Protein AF-A0A970L1M3-F1 (afdb_monomer_lite)

Sequence (147 aa):
MIERALDNLIWELEWEKQNLHMLKASEQIIKTIISDGNYLVYHDTLMFNYICQAKCLTRENRFDEAIEALKKSYAHAVAWEEVRARAREKNEPLYYTSPILQGHPFYINALHVTGTSTATEDFQEYLTQPEFDPLREREDFIELTKL

Structure (mmCIF, N/CA/C/O backbone):
data_AF-A0A970L1M3-F1
#
_entry.id   AF-A0A970L1M3-F1
#
loop_
_atom_site.group_PDB
_atom_site.id
_atom_site.type_symbol
_atom_site.label_atom_id
_atom_site.label_alt_id
_atom_site.label_comp_id
_atom_site.label_asym_id
_atom_site.label_entity_id
_atom_site.label_seq_id
_atom_site.pdbx_PDB_ins_code
_atom_site.Cartn_x
_atom_site.Cartn_y
_atom_site.Cartn_z
_atom_site.occupancy
_atom_site.B_iso_or_equiv
_atom_site.auth_seq_id
_atom_site.auth_comp_id
_atom_site.auth_asym_id
_atom_site.auth_atom_id
_atom_site.pdbx_PDB_model_num
ATOM 1 N N . MET A 1 1 ? 3.530 7.184 -22.914 1.00 65.25 1 MET A N 1
ATOM 2 C CA . MET A 1 1 ? 2.177 7.624 -23.332 1.00 65.25 1 MET A CA 1
ATOM 3 C C . MET A 1 1 ? 1.106 6.906 -22.522 1.00 65.25 1 MET A C 1
ATOM 5 O O . MET A 1 1 ? 0.273 7.600 -21.970 1.00 65.25 1 MET A O 1
ATOM 9 N N . ILE A 1 2 ? 1.166 5.571 -22.393 1.00 78.19 2 ILE A N 1
ATOM 10 C CA . ILE A 1 2 ? 0.234 4.791 -21.554 1.00 78.19 2 ILE A CA 1
ATOM 11 C C . ILE A 1 2 ? 0.461 5.035 -20.053 1.00 78.19 2 ILE A C 1
ATOM 13 O O . ILE A 1 2 ? -0.500 5.369 -19.378 1.00 78.19 2 ILE A O 1
ATOM 17 N N . GLU A 1 3 ? 1.703 4.973 -19.553 1.00 80.81 3 GLU A N 1
ATOM 18 C CA . GLU A 1 3 ? 2.003 5.246 -18.127 1.00 80.81 3 GLU A CA 1
ATOM 19 C C . GLU A 1 3 ? 1.507 6.638 -17.696 1.00 80.81 3 GLU A C 1
ATOM 21 O O . GLU A 1 3 ? 0.666 6.746 -16.822 1.00 80.81 3 GLU A O 1
ATOM 26 N N . ARG A 1 4 ? 1.875 7.701 -18.424 1.00 84.69 4 ARG A N 1
ATOM 27 C CA . ARG A 1 4 ? 1.363 9.060 -18.153 1.00 84.69 4 ARG A CA 1
ATOM 28 C C . ARG A 1 4 ? -0.172 9.169 -18.170 1.00 84.69 4 ARG A C 1
ATOM 30 O O . ARG A 1 4 ? -0.737 9.978 -17.445 1.00 84.69 4 ARG A O 1
ATOM 37 N N . ALA A 1 5 ? -0.851 8.417 -19.038 1.00 84.06 5 ALA A N 1
ATOM 38 C CA . ALA A 1 5 ? -2.313 8.410 -19.068 1.00 84.06 5 ALA A CA 1
ATOM 39 C C . ALA A 1 5 ? -2.896 7.688 -17.844 1.00 84.06 5 ALA A C 1
ATOM 41 O O . ALA A 1 5 ? -3.906 8.139 -17.309 1.00 84.06 5 ALA A O 1
ATOM 42 N N . LEU A 1 6 ? -2.240 6.612 -17.393 1.00 86.56 6 LEU A N 1
ATOM 43 C CA . LEU A 1 6 ? -2.551 5.950 -16.132 1.00 86.56 6 LEU A CA 1
ATOM 44 C C . LEU A 1 6 ? -2.341 6.920 -14.965 1.00 86.56 6 LEU A C 1
ATOM 46 O O . LEU A 1 6 ? -3.284 7.138 -14.219 1.00 86.56 6 LEU A O 1
ATOM 50 N N . ASP A 1 7 ? -1.188 7.582 -14.869 1.00 86.38 7 ASP A N 1
ATOM 51 C CA . ASP A 1 7 ? -0.894 8.546 -13.797 1.00 86.38 7 ASP A CA 1
ATOM 52 C C . ASP A 1 7 ? -1.957 9.641 -13.699 1.00 86.38 7 ASP A C 1
ATOM 54 O O . ASP A 1 7 ? -2.478 9.905 -12.618 1.00 86.38 7 ASP A O 1
ATOM 58 N N . ASN A 1 8 ? -2.332 10.238 -14.834 1.00 87.00 8 ASN A N 1
ATOM 59 C CA . ASN A 1 8 ? -3.374 11.260 -14.872 1.00 87.00 8 ASN A CA 1
ATOM 60 C C . ASN A 1 8 ? -4.727 10.711 -14.405 1.00 87.00 8 ASN A C 1
ATOM 62 O O . ASN A 1 8 ? -5.414 11.362 -13.628 1.00 87.00 8 ASN A O 1
ATOM 66 N N . LEU A 1 9 ? -5.119 9.517 -14.859 1.00 84.31 9 LEU A N 1
ATOM 67 C CA . LEU A 1 9 ? -6.383 8.904 -14.452 1.00 84.31 9 LEU A CA 1
ATOM 68 C C . LEU A 1 9 ? -6.406 8.607 -12.950 1.00 84.31 9 LEU A C 1
ATOM 70 O O . LEU A 1 9 ? -7.404 8.885 -12.290 1.00 84.31 9 LEU A O 1
ATOM 74 N N . ILE A 1 10 ? -5.320 8.050 -12.414 1.00 86.56 10 ILE A N 1
ATOM 75 C CA . ILE A 1 10 ? -5.205 7.775 -10.982 1.00 86.56 10 ILE A CA 1
ATOM 76 C C . ILE A 1 10 ? -5.266 9.078 -10.190 1.00 86.56 10 ILE A C 1
ATOM 78 O O . ILE A 1 10 ? -6.005 9.155 -9.215 1.00 86.56 10 ILE A O 1
ATOM 82 N N . TRP A 1 11 ? -4.574 10.121 -10.645 1.00 85.56 11 TRP A N 1
ATOM 83 C CA . TRP A 1 11 ? -4.610 11.428 -10.001 1.00 85.56 11 TRP A CA 1
ATOM 84 C C . TRP A 1 11 ? -6.021 12.030 -9.957 1.00 85.56 11 TRP A C 1
ATOM 86 O O . TRP A 1 11 ? -6.434 12.520 -8.910 1.00 85.56 11 TRP A O 1
ATOM 96 N N . GLU A 1 12 ? -6.788 11.936 -11.047 1.00 84.19 12 GLU A N 1
ATOM 97 C CA . GLU A 1 12 ? -8.188 12.389 -11.090 1.00 84.19 12 GLU A CA 1
ATOM 98 C C . GLU A 1 12 ? -9.092 11.564 -10.157 1.00 84.19 12 GLU A C 1
ATOM 100 O O . GLU A 1 12 ? -9.917 12.118 -9.432 1.00 84.19 12 GLU A O 1
ATOM 105 N N . LEU A 1 13 ? -8.927 10.235 -10.127 1.00 80.38 13 LEU A N 1
ATOM 106 C CA . LEU A 1 13 ? -9.716 9.349 -9.259 1.00 80.38 13 LEU A CA 1
ATOM 107 C C . LEU A 1 13 ? -9.391 9.539 -7.773 1.00 80.38 13 LEU A C 1
ATOM 109 O O . LEU A 1 13 ? -10.272 9.433 -6.921 1.00 80.38 13 LEU A O 1
ATOM 113 N N . GLU A 1 14 ? -8.129 9.812 -7.457 1.00 79.12 14 GLU A N 1
ATOM 114 C CA . GLU A 1 14 ? -7.645 10.008 -6.091 1.00 79.12 14 GLU A CA 1
ATOM 115 C C . GLU A 1 14 ? -7.698 11.467 -5.640 1.00 79.12 14 GLU A C 1
ATOM 117 O O . GLU A 1 14 ? -7.395 11.757 -4.482 1.00 79.12 14 GLU A O 1
ATOM 122 N N . TRP A 1 15 ? -8.131 12.389 -6.504 1.00 77.69 15 TRP A N 1
ATOM 123 C CA . TRP A 1 15 ? -8.399 13.774 -6.121 1.00 77.69 15 TRP A CA 1
ATOM 124 C C . TRP A 1 15 ? -9.426 13.834 -4.980 1.00 77.69 15 TRP A C 1
ATOM 126 O O . TRP A 1 15 ? -9.244 14.543 -3.987 1.00 77.69 15 TRP A O 1
ATOM 136 N N . GLU A 1 16 ? -10.462 12.993 -5.054 1.00 72.56 16 GLU A N 1
ATOM 137 C CA . GLU A 1 16 ? -11.428 12.784 -3.977 1.00 72.56 16 GLU A CA 1
ATOM 138 C C . GLU A 1 16 ? -10.999 11.641 -3.043 1.00 72.56 16 GLU A C 1
ATOM 140 O O . GLU A 1 16 ? -11.647 10.595 -2.962 1.00 72.56 16 GLU A O 1
ATOM 145 N N . LYS A 1 17 ? -9.943 11.866 -2.246 1.00 78.38 17 LYS A N 1
ATOM 146 C CA . LYS A 1 17 ? -9.394 10.911 -1.246 1.00 78.38 17 LYS A CA 1
ATOM 147 C C . LYS A 1 17 ? -10.382 10.408 -0.175 1.00 78.38 17 LYS A C 1
ATOM 149 O O . LYS A 1 17 ? -9.986 9.698 0.745 1.00 78.38 17 LYS A O 1
ATOM 154 N N . GLN A 1 18 ? -11.648 10.811 -0.240 1.00 84.75 18 GLN A N 1
ATOM 155 C CA . GLN A 1 18 ? -12.707 10.444 0.699 1.00 84.75 18 GLN A CA 1
ATOM 156 C C . GLN A 1 18 ? -13.784 9.543 0.081 1.00 84.75 18 GLN A C 1
ATOM 158 O O . GLN A 1 18 ? -14.733 9.175 0.771 1.00 84.75 18 GLN A O 1
ATOM 163 N N . ASN A 1 19 ? -13.662 9.186 -1.200 1.00 91.94 19 ASN A N 1
ATOM 164 C CA . ASN A 1 19 ? -14.625 8.333 -1.880 1.00 91.94 19 ASN A CA 1
ATOM 165 C C . ASN A 1 19 ? -14.089 6.899 -2.004 1.00 91.94 19 ASN A C 1
ATOM 167 O O . ASN A 1 19 ? -13.270 6.594 -2.873 1.00 91.94 19 ASN A O 1
ATOM 171 N N . LEU A 1 20 ? -14.585 5.995 -1.150 1.00 94.69 20 LEU A N 1
ATOM 172 C CA . LEU A 1 20 ? -14.145 4.596 -1.115 1.00 94.69 20 LEU A CA 1
ATOM 173 C C . LEU A 1 20 ? -14.319 3.875 -2.462 1.00 94.69 20 LEU A C 1
ATOM 175 O O . LEU A 1 20 ? -13.496 3.030 -2.813 1.00 94.69 20 LEU A O 1
ATOM 179 N N . HIS A 1 21 ? -15.361 4.201 -3.232 1.00 94.00 21 HIS A N 1
ATOM 180 C CA . HIS A 1 21 ? -15.582 3.588 -4.542 1.00 94.00 21 HIS A CA 1
ATOM 181 C C . HIS A 1 21 ? -14.524 4.023 -5.559 1.00 94.00 21 HIS A C 1
ATOM 183 O O . HIS A 1 21 ? -14.020 3.175 -6.294 1.00 94.00 21 HIS A O 1
ATOM 189 N N . MET A 1 22 ? -14.148 5.305 -5.565 1.00 93.75 22 MET A N 1
ATOM 190 C CA . MET A 1 22 ? -13.102 5.816 -6.460 1.00 93.75 22 MET A CA 1
ATOM 191 C C . MET A 1 22 ? -11.724 5.271 -6.087 1.00 93.75 22 MET A C 1
ATOM 193 O O . MET A 1 22 ? -10.978 4.839 -6.963 1.00 93.75 22 MET A O 1
ATOM 197 N N . LEU A 1 23 ? -11.422 5.179 -4.789 1.00 95.06 23 LEU A N 1
ATOM 198 C CA . LEU A 1 23 ? -10.174 4.583 -4.303 1.00 95.06 23 LEU A CA 1
ATOM 199 C C . LEU A 1 23 ? -10.048 3.109 -4.715 1.00 95.06 23 LEU A C 1
ATOM 201 O O . LEU A 1 23 ? -9.009 2.706 -5.240 1.00 95.06 23 LEU A O 1
ATOM 205 N N . LYS A 1 24 ? -11.123 2.323 -4.562 1.00 95.56 24 LYS A N 1
ATOM 206 C CA . LYS A 1 24 ? -11.169 0.922 -5.015 1.00 95.56 24 LYS A CA 1
ATOM 207 C C . LYS A 1 24 ? -11.074 0.796 -6.536 1.00 95.56 24 LYS A C 1
ATOM 209 O O . LYS A 1 24 ? -10.462 -0.150 -7.026 1.00 95.56 24 LYS A O 1
ATOM 214 N N . ALA A 1 25 ? -11.663 1.726 -7.289 1.00 94.94 25 ALA A N 1
ATOM 215 C CA . ALA A 1 25 ? -11.539 1.748 -8.743 1.00 94.94 25 ALA A CA 1
ATOM 216 C C . ALA A 1 25 ? -10.089 2.022 -9.177 1.00 94.94 25 ALA A C 1
ATOM 218 O O . ALA A 1 25 ? -9.570 1.287 -10.015 1.00 94.94 25 ALA A O 1
ATOM 219 N N . SER A 1 26 ? -9.420 3.007 -8.563 1.00 94.62 26 SER A N 1
ATOM 220 C CA . SER A 1 26 ? -7.989 3.288 -8.767 1.00 94.62 26 SER A CA 1
ATOM 221 C C . SER A 1 26 ? -7.136 2.038 -8.508 1.00 94.62 26 SER A C 1
ATOM 223 O O . SER A 1 26 ? -6.407 1.587 -9.396 1.00 94.62 26 SER A O 1
ATOM 225 N N . GLU A 1 27 ? -7.314 1.397 -7.345 1.00 95.94 27 GLU A N 1
ATOM 226 C CA . GLU A 1 27 ? -6.618 0.156 -6.984 1.00 95.94 27 GLU A CA 1
ATOM 227 C C . GLU A 1 27 ? -6.804 -0.929 -8.058 1.00 95.94 27 GLU A C 1
ATOM 229 O O . GLU A 1 27 ? -5.836 -1.548 -8.508 1.00 95.94 27 GLU A O 1
ATOM 234 N N . GLN A 1 28 ? -8.046 -1.164 -8.491 1.00 96.69 28 GLN A N 1
ATOM 235 C CA . GLN A 1 28 ? -8.359 -2.183 -9.493 1.00 96.69 28 GLN A CA 1
ATOM 236 C C . GLN A 1 28 ? -7.756 -1.867 -10.860 1.00 96.69 28 GLN A C 1
ATOM 238 O O . GLN A 1 28 ? -7.261 -2.780 -11.522 1.00 96.69 28 GLN A O 1
ATOM 243 N N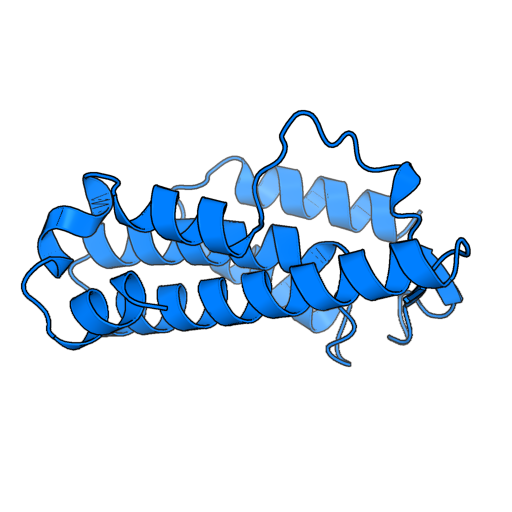 . ILE A 1 29 ? -7.766 -0.601 -11.283 1.00 95.19 29 ILE A N 1
ATOM 244 C CA . ILE A 1 29 ? -7.152 -0.177 -12.543 1.00 95.19 29 ILE A CA 1
ATOM 245 C C . ILE A 1 29 ? -5.648 -0.456 -12.504 1.00 95.19 29 ILE A C 1
ATOM 247 O O . ILE A 1 29 ? -5.148 -1.134 -13.401 1.00 95.19 29 ILE A O 1
ATOM 251 N N . ILE A 1 30 ? -4.943 -0.027 -11.451 1.00 95.38 30 ILE A N 1
ATOM 252 C CA . ILE A 1 30 ? -3.497 -0.272 -11.298 1.00 95.38 30 ILE A CA 1
ATOM 253 C C . ILE A 1 30 ? -3.207 -1.774 -11.343 1.00 95.38 30 ILE A C 1
ATOM 255 O O . ILE A 1 30 ? -2.367 -2.222 -12.122 1.00 95.38 30 ILE A O 1
ATOM 259 N N . LYS A 1 31 ? -3.939 -2.572 -10.558 1.00 95.94 31 LYS A N 1
ATOM 260 C CA . LYS A 1 31 ? -3.764 -4.032 -10.512 1.00 95.94 31 LYS A CA 1
ATOM 261 C C . LYS A 1 31 ? -4.078 -4.724 -11.833 1.00 95.94 31 LYS A C 1
ATOM 263 O O . LYS A 1 31 ? -3.486 -5.755 -12.124 1.00 95.94 31 LYS A O 1
ATOM 268 N N . THR A 1 32 ? -4.995 -4.179 -12.624 1.00 95.38 32 THR A N 1
ATOM 269 C CA . THR A 1 32 ? -5.334 -4.727 -13.942 1.00 95.38 32 THR A CA 1
ATOM 270 C C . THR A 1 32 ? -4.258 -4.391 -14.966 1.00 95.38 32 THR A C 1
ATOM 272 O O . THR A 1 32 ? -3.853 -5.260 -15.735 1.00 95.38 32 THR A O 1
ATOM 275 N N . ILE A 1 33 ? -3.772 -3.145 -14.970 1.00 93.75 33 ILE A N 1
ATOM 276 C CA . ILE A 1 33 ? -2.724 -2.706 -15.896 1.00 93.75 33 ILE A CA 1
ATOM 277 C C . ILE A 1 33 ? -1.380 -3.363 -15.571 1.00 93.75 33 ILE A C 1
ATOM 279 O O . ILE A 1 33 ? -0.646 -3.716 -16.489 1.00 93.75 33 ILE A O 1
ATOM 283 N N . ILE A 1 34 ? -1.081 -3.562 -14.285 1.00 95.50 34 ILE A N 1
ATOM 284 C CA . ILE A 1 34 ? 0.147 -4.184 -13.780 1.00 95.50 34 ILE A CA 1
ATOM 285 C C . ILE A 1 34 ? -0.206 -5.517 -13.113 1.00 95.50 34 ILE A C 1
ATOM 287 O O . ILE A 1 34 ? -0.104 -5.717 -11.902 1.00 95.50 34 ILE A O 1
ATOM 291 N N . SER A 1 35 ? -0.686 -6.442 -13.938 1.00 95.06 35 SER A N 1
ATOM 292 C CA . SER A 1 35 ? -1.269 -7.713 -13.496 1.00 95.06 35 SER A CA 1
ATOM 293 C C . SER A 1 35 ? -0.288 -8.711 -12.875 1.00 95.06 35 SER A C 1
ATOM 295 O O . SER A 1 35 ? -0.716 -9.674 -12.247 1.00 95.06 35 SER A O 1
ATOM 297 N N . ASP A 1 36 ? 1.015 -8.531 -13.085 1.00 95.75 36 ASP A N 1
ATOM 298 C CA . ASP A 1 36 ? 2.065 -9.431 -12.592 1.00 95.75 36 ASP A CA 1
ATOM 299 C C . ASP A 1 36 ? 2.619 -9.020 -11.220 1.00 95.75 36 ASP A C 1
ATOM 301 O O . ASP A 1 36 ? 3.499 -9.690 -10.683 1.00 95.75 36 ASP A O 1
ATOM 305 N N . GLY A 1 37 ? 2.109 -7.925 -10.650 1.00 95.12 37 GLY A N 1
ATOM 306 C CA . GLY A 1 37 ? 2.518 -7.429 -9.341 1.00 95.12 37 GLY A CA 1
ATOM 307 C C . GLY A 1 37 ? 3.826 -6.638 -9.328 1.00 95.12 37 GLY A C 1
ATOM 308 O O . GLY A 1 37 ? 4.228 -6.174 -8.264 1.00 95.12 37 GLY A O 1
ATOM 309 N N . ASN A 1 38 ? 4.490 -6.434 -10.473 1.00 95.81 38 ASN A N 1
ATOM 310 C CA . ASN A 1 38 ? 5.695 -5.606 -10.556 1.00 95.81 38 ASN A CA 1
ATOM 311 C C . ASN A 1 38 ? 5.322 -4.113 -10.586 1.00 95.81 38 ASN A C 1
ATOM 313 O O . ASN A 1 38 ? 5.517 -3.426 -11.588 1.00 95.81 38 ASN A O 1
ATOM 317 N N . TYR A 1 39 ? 4.739 -3.621 -9.488 1.00 95.56 39 TYR A N 1
ATOM 318 C CA . TYR A 1 39 ? 4.145 -2.284 -9.406 1.00 95.56 39 TYR A CA 1
ATOM 319 C C . TYR A 1 39 ? 5.169 -1.146 -9.448 1.00 95.56 39 TYR A C 1
ATOM 321 O O . TYR A 1 39 ? 4.796 -0.030 -9.790 1.00 95.56 39 TYR A O 1
ATOM 329 N N . LEU A 1 40 ? 6.447 -1.405 -9.147 1.00 94.50 40 LEU A N 1
ATOM 330 C CA . LEU A 1 40 ? 7.501 -0.382 -9.087 1.00 94.50 40 LEU A CA 1
ATOM 331 C C . LEU A 1 40 ? 7.026 0.861 -8.308 1.00 94.50 40 LEU A C 1
ATOM 333 O O . LEU A 1 40 ? 6.707 0.734 -7.128 1.00 94.50 40 LEU A O 1
ATOM 337 N N . VAL A 1 41 ? 6.943 2.034 -8.947 1.00 91.81 41 VAL A N 1
ATOM 338 C CA . VAL A 1 41 ? 6.488 3.282 -8.307 1.00 91.81 41 VAL A CA 1
ATOM 339 C C . VAL A 1 41 ? 5.055 3.202 -7.788 1.00 91.81 41 VAL A C 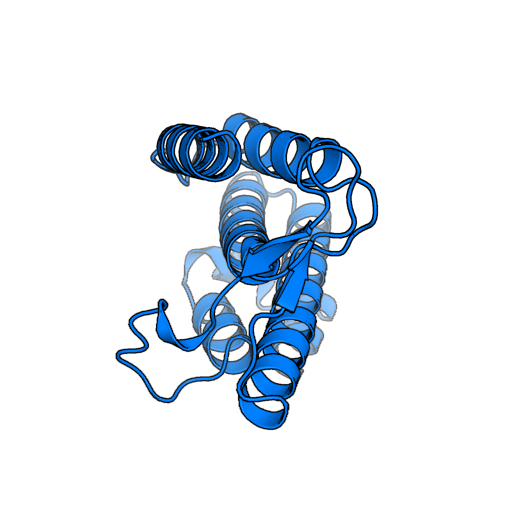1
ATOM 341 O O . VAL A 1 41 ? 4.742 3.806 -6.770 1.00 91.81 41 VAL A O 1
ATOM 344 N N . TYR A 1 42 ? 4.197 2.389 -8.407 1.00 94.38 42 TYR A N 1
ATOM 345 C CA . TYR A 1 42 ? 2.808 2.246 -7.983 1.00 94.38 42 TYR A CA 1
ATOM 346 C C . TYR A 1 42 ? 2.660 1.519 -6.639 1.00 94.38 42 TYR A C 1
ATOM 348 O O . TYR A 1 42 ? 1.559 1.506 -6.096 1.00 94.38 42 TYR A O 1
ATOM 356 N N . HIS A 1 43 ? 3.726 0.951 -6.054 1.00 96.31 43 HIS A N 1
ATOM 357 C CA . HIS A 1 43 ? 3.680 0.555 -4.641 1.00 96.31 43 HIS A CA 1
ATOM 358 C C . HIS A 1 43 ? 3.433 1.766 -3.730 1.00 96.31 43 HIS A C 1
ATOM 360 O O . HIS A 1 43 ? 2.617 1.664 -2.820 1.00 96.31 43 HIS A O 1
ATOM 366 N N . ASP A 1 44 ? 4.060 2.908 -4.013 1.00 93.25 44 ASP A N 1
ATOM 367 C CA . ASP A 1 44 ? 3.862 4.162 -3.277 1.00 93.25 44 ASP A CA 1
ATOM 368 C C . ASP A 1 44 ? 2.407 4.637 -3.392 1.00 93.25 44 ASP A C 1
ATOM 370 O O . ASP A 1 44 ? 1.712 4.846 -2.398 1.00 93.25 44 ASP A O 1
ATOM 374 N N . THR A 1 45 ? 1.891 4.682 -4.623 1.00 93.31 45 THR A N 1
ATOM 375 C CA . THR A 1 45 ? 0.492 5.022 -4.907 1.00 93.31 45 THR A CA 1
ATOM 376 C C . THR A 1 45 ? -0.478 4.094 -4.177 1.00 93.31 45 THR A C 1
ATOM 378 O O . THR A 1 45 ? -1.393 4.560 -3.503 1.00 93.31 45 THR A O 1
ATOM 381 N N . LEU A 1 46 ? -0.269 2.776 -4.263 1.00 97.00 46 LEU A N 1
ATOM 382 C CA . LEU A 1 46 ? -1.137 1.793 -3.617 1.00 97.00 46 LEU A CA 1
ATOM 383 C C . LEU A 1 46 ? -1.073 1.890 -2.089 1.00 97.00 46 LEU A C 1
ATOM 385 O O . LEU A 1 46 ? -2.113 1.766 -1.446 1.00 97.00 46 LEU A O 1
ATOM 389 N N . MET A 1 47 ? 0.097 2.162 -1.503 1.00 96.38 47 MET A N 1
ATOM 390 C CA . MET A 1 47 ? 0.229 2.434 -0.070 1.00 96.38 47 MET A CA 1
ATOM 391 C C . MET A 1 47 ? -0.693 3.592 0.346 1.00 96.38 47 MET A C 1
ATOM 393 O O . MET A 1 47 ? -1.584 3.403 1.177 1.00 96.38 47 MET A O 1
ATOM 397 N N . PHE A 1 48 ? -0.551 4.771 -0.270 1.00 94.25 48 PHE A N 1
ATOM 398 C CA . PHE A 1 48 ? -1.391 5.927 0.068 1.00 94.25 48 PHE A CA 1
ATOM 399 C C . PHE A 1 48 ? -2.877 5.686 -0.218 1.00 94.25 48 PHE A C 1
ATOM 401 O O . PHE A 1 48 ? -3.734 6.110 0.567 1.00 94.25 48 PHE A O 1
ATOM 408 N N . ASN A 1 49 ? -3.194 4.986 -1.309 1.00 96.38 49 ASN A N 1
ATOM 409 C CA . ASN A 1 49 ? -4.561 4.617 -1.653 1.00 96.38 49 ASN A CA 1
ATOM 410 C C . ASN A 1 49 ? -5.202 3.787 -0.530 1.00 96.38 49 ASN A C 1
ATOM 412 O O . ASN A 1 49 ? -6.280 4.141 -0.049 1.00 96.38 49 ASN A O 1
ATOM 416 N N . TYR A 1 50 ? -4.524 2.745 -0.038 1.00 98.25 50 TYR A N 1
ATOM 417 C CA . TYR A 1 50 ? -5.051 1.914 1.045 1.00 98.25 50 TYR A CA 1
ATOM 418 C C . TYR A 1 50 ? -5.158 2.645 2.384 1.00 98.25 50 TYR A C 1
ATOM 420 O O . TYR A 1 50 ? -6.120 2.391 3.109 1.00 98.25 50 TYR A O 1
ATOM 428 N N . ILE A 1 51 ? -4.258 3.585 2.704 1.00 97.56 51 ILE A N 1
ATOM 429 C CA . ILE A 1 51 ? -4.453 4.483 3.857 1.00 97.56 51 ILE A CA 1
ATOM 430 C C . ILE A 1 51 ? -5.775 5.244 3.715 1.00 97.56 51 ILE A C 1
ATOM 432 O O . ILE A 1 51 ? -6.578 5.283 4.649 1.00 97.56 51 ILE A O 1
ATOM 436 N N . CYS A 1 52 ? -6.041 5.822 2.542 1.00 96.88 52 CYS A N 1
ATOM 437 C CA . CYS A 1 52 ? -7.281 6.557 2.300 1.00 96.88 52 CYS A CA 1
ATOM 438 C C . CYS A 1 52 ? -8.512 5.638 2.373 1.00 96.88 52 CYS A C 1
ATOM 440 O O . CYS A 1 52 ? -9.530 6.022 2.955 1.00 96.88 52 CYS A O 1
ATOM 442 N N . GLN A 1 53 ? -8.417 4.404 1.861 1.00 98.19 53 GLN A N 1
ATOM 443 C CA . GLN A 1 53 ? -9.483 3.410 2.006 1.00 98.19 53 GLN A CA 1
ATOM 444 C C . GLN A 1 53 ? -9.738 3.086 3.481 1.00 98.19 53 GLN A C 1
ATOM 446 O O . GLN A 1 53 ? -10.890 3.107 3.913 1.00 98.19 53 GLN A O 1
ATOM 451 N N . ALA A 1 54 ? -8.685 2.849 4.269 1.00 98.38 54 ALA A N 1
ATOM 452 C CA . ALA A 1 54 ? -8.795 2.564 5.696 1.00 98.38 54 ALA A CA 1
ATOM 453 C C . ALA A 1 54 ? -9.473 3.712 6.457 1.00 98.38 54 ALA A C 1
ATOM 455 O O . ALA A 1 54 ? -10.337 3.464 7.298 1.00 98.38 54 ALA A O 1
ATOM 456 N N . LYS A 1 55 ? -9.157 4.970 6.124 1.00 97.44 55 LYS A N 1
ATOM 457 C CA . LYS A 1 55 ? -9.845 6.143 6.689 1.00 97.44 55 LYS A CA 1
ATOM 458 C C . LYS A 1 55 ? -11.339 6.141 6.374 1.00 97.44 55 LYS A C 1
ATOM 460 O O . LYS A 1 55 ? -12.150 6.362 7.270 1.00 97.44 55 LYS A O 1
ATOM 465 N N . CYS A 1 56 ? -11.714 5.883 5.119 1.00 97.31 56 CYS A N 1
ATOM 466 C CA . CYS A 1 56 ? -13.122 5.813 4.718 1.00 97.31 56 CYS A CA 1
ATOM 467 C C . CYS A 1 56 ? -13.853 4.688 5.463 1.00 97.31 56 CYS A C 1
ATOM 469 O O . CYS A 1 56 ? -14.898 4.916 6.064 1.00 97.31 56 CYS A O 1
ATOM 471 N N . LEU A 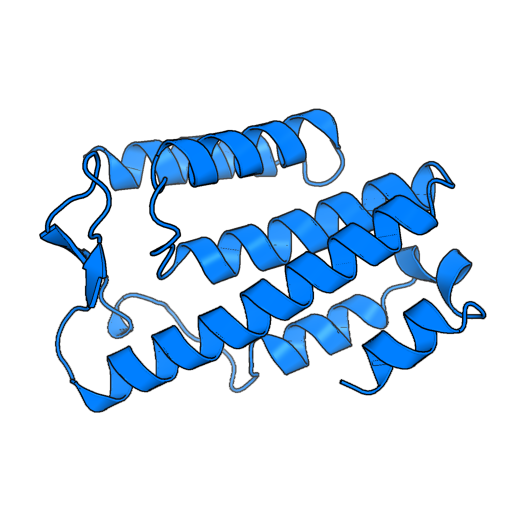1 57 ? -13.256 3.496 5.498 1.00 98.38 57 LEU A N 1
ATOM 472 C CA . LEU A 1 57 ? -13.808 2.324 6.177 1.00 98.38 57 LEU A CA 1
ATOM 473 C C . LEU A 1 57 ? -13.957 2.546 7.687 1.00 98.38 57 LEU A C 1
ATOM 475 O O . LEU A 1 57 ? -14.966 2.150 8.266 1.00 98.38 57 LEU A O 1
ATOM 479 N N . THR A 1 58 ? -13.003 3.235 8.320 1.00 98.06 58 THR A N 1
ATOM 480 C CA . THR A 1 58 ? -13.085 3.582 9.747 1.00 98.06 58 THR A CA 1
ATOM 481 C C . THR A 1 58 ? -14.251 4.532 10.020 1.00 98.06 58 THR A C 1
ATOM 483 O O . THR A 1 58 ? -15.019 4.298 10.950 1.00 98.06 58 THR A O 1
ATOM 486 N N . ARG A 1 59 ? -14.462 5.548 9.169 1.00 96.69 59 ARG A N 1
ATOM 487 C CA . ARG A 1 59 ? -15.622 6.460 9.264 1.00 96.69 59 ARG A CA 1
ATOM 488 C C . ARG A 1 59 ? -16.961 5.740 9.064 1.00 96.69 59 ARG A C 1
ATOM 490 O O . ARG A 1 59 ? -17.961 6.142 9.648 1.00 96.69 59 ARG A O 1
ATOM 497 N N . GLU A 1 60 ? -16.975 4.673 8.268 1.00 97.19 60 GLU A N 1
ATOM 498 C CA . GLU A 1 60 ? -18.138 3.800 8.048 1.00 97.19 60 GLU A CA 1
ATOM 499 C C . GLU A 1 60 ? -18.328 2.735 9.151 1.00 97.19 60 GLU A C 1
ATOM 501 O O . GLU A 1 60 ? -19.243 1.919 9.056 1.00 97.19 60 GLU A O 1
ATOM 506 N N . ASN A 1 61 ? -17.495 2.721 10.200 1.00 97.75 61 ASN A N 1
ATOM 507 C CA . ASN A 1 61 ? -17.450 1.688 11.249 1.00 97.75 61 ASN A CA 1
ATOM 508 C C . ASN A 1 61 ? -17.155 0.263 10.737 1.00 97.75 61 ASN A C 1
ATOM 510 O O . ASN A 1 61 ? -17.468 -0.731 11.393 1.00 97.75 61 ASN A O 1
ATOM 514 N N . ARG A 1 62 ? -16.527 0.137 9.563 1.00 98.38 62 ARG A N 1
ATOM 515 C CA . ARG A 1 62 ? -16.133 -1.139 8.941 1.00 98.38 62 ARG A CA 1
ATOM 516 C C . ARG A 1 62 ? -14.710 -1.504 9.349 1.00 98.38 62 ARG A C 1
ATOM 518 O O . ARG A 1 62 ? -13.800 -1.571 8.524 1.00 98.38 62 ARG A O 1
ATOM 525 N N . PHE A 1 63 ? -14.518 -1.686 10.650 1.00 98.31 63 PHE A N 1
ATOM 526 C CA . PHE A 1 63 ? -13.193 -1.736 11.268 1.00 98.31 63 PHE A CA 1
ATOM 527 C C . PHE A 1 63 ? -12.322 -2.896 10.781 1.00 98.31 63 PHE A C 1
ATOM 529 O O . PHE A 1 63 ? -11.151 -2.676 10.494 1.00 98.31 63 PHE A O 1
ATOM 536 N N . ASP A 1 64 ? -12.877 -4.096 10.605 1.00 98.50 64 ASP A N 1
ATOM 537 C CA . ASP A 1 64 ? -12.094 -5.246 10.126 1.00 98.50 64 ASP A CA 1
ATOM 538 C C . ASP A 1 64 ? -11.542 -4.996 8.715 1.00 98.50 64 ASP A C 1
ATOM 540 O O . ASP A 1 64 ? -10.373 -5.247 8.431 1.00 98.50 64 ASP A O 1
ATOM 544 N N . GLU A 1 65 ? -12.356 -4.411 7.833 1.00 98.56 65 GLU A N 1
ATOM 545 C CA . GLU A 1 65 ? -11.911 -4.036 6.490 1.00 98.56 65 GLU A CA 1
ATOM 546 C C . GLU A 1 65 ? -10.883 -2.900 6.520 1.00 98.56 65 GLU A C 1
ATOM 548 O O . GLU A 1 65 ? -9.968 -2.886 5.695 1.00 98.56 65 GLU A O 1
ATOM 553 N N . ALA A 1 66 ? -11.011 -1.957 7.460 1.00 98.50 66 ALA A N 1
ATOM 554 C CA . ALA A 1 66 ? -10.027 -0.896 7.646 1.00 98.50 66 ALA A CA 1
ATOM 555 C C . ALA A 1 66 ? -8.659 -1.473 8.044 1.00 98.50 66 ALA A C 1
ATOM 557 O O . ALA A 1 66 ? -7.650 -1.093 7.455 1.00 98.50 66 ALA A O 1
ATOM 558 N N . ILE A 1 67 ? -8.624 -2.438 8.968 1.00 98.50 67 ILE A N 1
ATOM 559 C CA . ILE A 1 67 ? -7.394 -3.137 9.367 1.00 98.50 67 ILE A CA 1
ATOM 560 C C . ILE A 1 67 ? -6.772 -3.883 8.185 1.00 98.50 67 ILE A C 1
ATOM 562 O O . ILE A 1 67 ? -5.569 -3.775 7.951 1.00 98.50 67 ILE A O 1
ATOM 566 N N . GLU A 1 68 ? -7.573 -4.597 7.392 1.00 98.62 68 GLU A N 1
ATOM 567 C CA . GLU A 1 68 ? -7.066 -5.285 6.201 1.00 98.62 68 GLU A CA 1
ATOM 568 C C . GLU A 1 68 ? -6.513 -4.310 5.151 1.00 98.62 68 GLU A C 1
ATOM 570 O O . GLU A 1 68 ? -5.504 -4.598 4.504 1.00 98.62 68 GLU A O 1
ATOM 575 N N . ALA A 1 69 ? -7.120 -3.130 4.998 1.00 98.56 69 ALA A N 1
ATOM 576 C CA . ALA A 1 69 ? -6.564 -2.070 4.163 1.00 98.56 69 ALA A CA 1
ATOM 577 C C . ALA A 1 69 ? -5.222 -1.556 4.720 1.00 98.56 69 ALA A C 1
ATOM 579 O O . ALA A 1 69 ? -4.261 -1.442 3.960 1.00 98.56 69 ALA A O 1
ATOM 580 N N . LEU A 1 70 ? -5.099 -1.333 6.033 1.00 98.56 70 LEU A N 1
ATOM 581 C CA . LEU A 1 70 ? -3.834 -0.918 6.656 1.00 98.56 70 LEU A CA 1
ATOM 582 C C . LEU A 1 70 ? -2.724 -1.967 6.487 1.00 98.56 70 LEU A C 1
ATOM 584 O O . LEU A 1 70 ? -1.600 -1.611 6.139 1.00 98.56 70 LEU A O 1
ATOM 588 N N . LYS A 1 71 ? -3.035 -3.260 6.634 1.00 98.50 71 LYS A N 1
ATOM 589 C CA . LYS A 1 71 ? -2.080 -4.352 6.367 1.00 98.50 71 LYS A CA 1
ATOM 590 C C . LYS A 1 71 ? -1.579 -4.332 4.923 1.00 98.50 71 LYS A C 1
ATOM 592 O O . LYS A 1 71 ? -0.382 -4.475 4.680 1.00 98.50 71 LYS A O 1
ATOM 597 N N . LYS A 1 72 ? -2.478 -4.122 3.954 1.00 98.50 72 LYS A N 1
ATOM 598 C CA . LYS A 1 72 ? -2.099 -3.979 2.538 1.00 98.50 72 LYS A CA 1
ATOM 599 C C . LYS A 1 72 ? -1.232 -2.745 2.315 1.00 98.50 72 LYS A C 1
ATOM 601 O O . LYS A 1 72 ? -0.229 -2.842 1.614 1.00 98.50 72 LYS A O 1
ATOM 606 N N . SER A 1 73 ? -1.583 -1.616 2.930 1.00 98.31 73 SER A N 1
ATOM 607 C CA . SER A 1 73 ? -0.766 -0.404 2.881 1.00 98.31 73 SER A CA 1
ATOM 608 C C . SER A 1 73 ? 0.657 -0.671 3.373 1.00 98.31 73 SER A C 1
ATOM 610 O O . SER A 1 73 ? 1.605 -0.325 2.677 1.00 98.31 73 SER A O 1
ATOM 612 N N . TYR A 1 74 ? 0.815 -1.328 4.527 1.00 98.19 74 TYR A N 1
ATOM 613 C CA . TYR A 1 74 ? 2.133 -1.677 5.063 1.00 98.19 74 TYR A CA 1
ATOM 614 C C . TYR A 1 74 ? 2.917 -2.597 4.118 1.00 98.19 74 TYR A C 1
ATOM 616 O O . TYR A 1 74 ? 4.082 -2.339 3.831 1.00 98.19 74 TYR A O 1
ATOM 624 N N . ALA A 1 75 ? 2.274 -3.626 3.557 1.00 98.00 75 ALA A N 1
ATOM 625 C CA . ALA A 1 75 ? 2.922 -4.510 2.587 1.00 98.00 75 ALA A CA 1
ATOM 626 C C . ALA A 1 75 ? 3.438 -3.745 1.352 1.00 98.00 75 ALA A C 1
ATOM 628 O O . ALA A 1 75 ? 4.532 -4.021 0.859 1.00 98.00 75 ALA A O 1
ATOM 629 N N . HIS A 1 76 ? 2.679 -2.755 0.870 1.00 98.19 76 HIS A N 1
ATOM 630 C CA . HIS A 1 76 ? 3.126 -1.882 -0.214 1.00 98.19 76 HIS A CA 1
ATOM 631 C C . HIS A 1 76 ? 4.249 -0.929 0.217 1.00 98.19 76 HIS A C 1
ATOM 633 O O . HIS A 1 76 ? 5.165 -0.723 -0.574 1.00 98.19 76 HIS A O 1
ATOM 639 N N . ALA A 1 77 ? 4.233 -0.418 1.451 1.00 97.00 77 ALA A N 1
ATOM 640 C CA . ALA A 1 77 ? 5.318 0.395 2.002 1.00 97.00 77 ALA A CA 1
ATOM 641 C C . ALA A 1 77 ? 6.648 -0.381 2.035 1.00 97.00 77 ALA A C 1
ATOM 643 O O . ALA A 1 77 ? 7.663 0.107 1.541 1.00 97.00 77 ALA A O 1
ATOM 644 N N . VAL A 1 78 ? 6.630 -1.623 2.533 1.00 97.12 78 VAL A N 1
ATOM 645 C CA . VAL A 1 78 ? 7.808 -2.508 2.562 1.00 97.12 78 VAL A CA 1
ATOM 646 C C . VAL A 1 78 ? 8.304 -2.811 1.149 1.00 97.12 78 VAL A C 1
ATOM 648 O O . VAL A 1 78 ? 9.480 -2.619 0.847 1.00 97.12 78 VAL A O 1
ATOM 651 N N . ALA A 1 79 ? 7.408 -3.224 0.250 1.00 97.25 79 ALA A N 1
ATOM 652 C CA . ALA A 1 79 ? 7.779 -3.513 -1.134 1.00 97.25 79 ALA A CA 1
ATOM 653 C C . ALA A 1 79 ? 8.337 -2.274 -1.854 1.00 97.25 79 ALA A C 1
ATOM 655 O O . ALA A 1 79 ? 9.231 -2.382 -2.696 1.00 97.25 79 ALA A O 1
ATOM 656 N N . TRP A 1 80 ? 7.843 -1.082 -1.512 1.00 95.00 80 TRP A N 1
ATOM 657 C CA . TRP A 1 80 ? 8.374 0.156 -2.054 1.00 95.00 80 TRP A CA 1
ATOM 658 C C . TRP A 1 80 ? 9.822 0.388 -1.622 1.00 95.00 80 TRP A C 1
ATOM 660 O O . TRP A 1 80 ? 10.655 0.705 -2.470 1.00 95.00 80 TRP A O 1
ATOM 670 N N . GLU A 1 81 ? 10.167 0.141 -0.355 1.00 93.38 81 GLU A N 1
ATOM 671 C CA . GLU A 1 81 ? 11.564 0.207 0.093 1.00 93.38 81 GLU A CA 1
ATOM 672 C C . GLU A 1 81 ? 12.481 -0.722 -0.686 1.00 93.38 81 GLU A C 1
ATOM 674 O O . GLU A 1 81 ? 13.555 -0.308 -1.127 1.00 93.38 81 GLU A O 1
ATOM 679 N N . GLU A 1 82 ? 12.048 -1.960 -0.910 1.00 93.50 82 GLU A N 1
ATOM 680 C CA . GLU A 1 82 ? 12.818 -2.934 -1.682 1.00 93.50 82 GLU A CA 1
ATOM 681 C C . GLU A 1 82 ? 13.062 -2.442 -3.114 1.00 93.50 82 GLU A C 1
ATOM 683 O O . GLU A 1 82 ? 14.177 -2.540 -3.638 1.00 93.50 82 GLU A O 1
ATOM 688 N N . VAL A 1 83 ? 12.043 -1.848 -3.748 1.00 92.62 83 VAL A N 1
ATOM 689 C CA . VAL A 1 83 ? 12.177 -1.240 -5.078 1.00 92.62 83 VAL A CA 1
ATOM 690 C C . VAL A 1 83 ? 13.181 -0.088 -5.052 1.00 92.62 83 VAL A C 1
ATOM 692 O O . VAL A 1 83 ? 14.034 -0.013 -5.944 1.00 92.62 83 VAL A O 1
ATOM 695 N N . ARG A 1 84 ? 13.125 0.788 -4.042 1.00 89.62 84 ARG A N 1
ATOM 696 C CA . ARG A 1 84 ? 14.047 1.926 -3.908 1.00 89.62 84 ARG A CA 1
ATOM 697 C C . ARG A 1 84 ? 15.483 1.482 -3.667 1.00 89.62 84 ARG A C 1
ATOM 699 O O . ARG A 1 84 ? 16.386 2.007 -4.318 1.00 89.62 84 ARG A O 1
ATOM 706 N N . ALA A 1 85 ? 15.698 0.509 -2.785 1.00 89.25 85 ALA A N 1
ATOM 707 C CA . ALA A 1 85 ? 17.009 -0.076 -2.525 1.00 89.25 85 ALA A CA 1
ATOM 708 C C . ALA A 1 85 ? 17.597 -0.677 -3.809 1.00 89.25 85 ALA A C 1
ATOM 710 O O . ALA A 1 85 ? 18.682 -0.284 -4.241 1.00 89.25 85 ALA A O 1
ATOM 711 N N . ARG A 1 86 ? 16.819 -1.518 -4.503 1.00 89.25 86 ARG A N 1
ATOM 712 C CA . ARG A 1 86 ? 17.215 -2.143 -5.773 1.00 89.25 86 ARG A CA 1
ATOM 713 C C . ARG A 1 86 ? 17.551 -1.117 -6.858 1.00 89.25 86 ARG A C 1
ATOM 715 O O . ARG A 1 86 ? 18.493 -1.318 -7.623 1.00 89.25 86 ARG A O 1
ATOM 722 N N . ALA A 1 87 ? 16.778 -0.037 -6.956 1.00 86.50 87 ALA A N 1
ATOM 723 C CA . ALA A 1 87 ? 17.026 1.015 -7.937 1.00 86.50 87 ALA A CA 1
ATOM 724 C C . ALA A 1 87 ? 18.308 1.810 -7.628 1.00 86.50 87 ALA A C 1
ATOM 726 O O . ALA A 1 87 ? 19.050 2.154 -8.547 1.00 86.50 87 ALA A O 1
ATOM 727 N N . ARG A 1 88 ? 18.594 2.071 -6.343 1.00 83.38 88 ARG A N 1
ATOM 728 C CA . ARG A 1 88 ? 19.823 2.753 -5.899 1.00 83.38 88 ARG A CA 1
ATOM 729 C C . ARG A 1 88 ? 21.073 1.905 -6.133 1.00 83.38 88 ARG A C 1
ATOM 731 O O . ARG A 1 88 ? 22.081 2.444 -6.573 1.00 83.38 88 ARG A O 1
ATOM 738 N N . GLU A 1 89 ? 21.006 0.598 -5.882 1.00 83.62 89 GLU A N 1
ATOM 739 C CA . GLU A 1 89 ? 22.138 -0.321 -6.073 1.00 83.62 89 GLU A CA 1
ATOM 740 C C . GLU A 1 89 ? 22.563 -0.449 -7.536 1.00 83.62 89 GLU A C 1
ATOM 742 O O . GLU A 1 89 ? 23.754 -0.447 -7.844 1.00 83.62 89 GLU A O 1
ATOM 747 N N . LYS A 1 90 ? 21.594 -0.573 -8.449 1.00 76.69 90 LYS A N 1
ATOM 748 C CA . LYS A 1 90 ? 21.885 -0.820 -9.866 1.00 76.69 90 LYS A CA 1
ATOM 749 C C . LYS A 1 90 ? 22.337 0.426 -10.618 1.00 76.69 90 LYS A C 1
ATOM 751 O O . LYS A 1 90 ? 22.968 0.288 -11.658 1.00 76.69 90 LYS A O 1
ATOM 756 N N . ASN A 1 91 ? 22.002 1.621 -10.121 1.00 77.19 91 ASN A N 1
ATOM 757 C CA . ASN A 1 91 ? 22.213 2.898 -10.814 1.00 77.19 91 ASN A CA 1
ATOM 758 C C . ASN A 1 91 ? 21.724 2.885 -12.286 1.00 77.19 91 ASN A C 1
ATOM 760 O O . ASN A 1 91 ? 22.220 3.614 -13.142 1.00 77.19 91 ASN A O 1
ATOM 764 N N . GLU A 1 92 ? 20.731 2.041 -12.564 1.00 81.19 92 GLU A N 1
ATOM 765 C CA . GLU A 1 92 ? 20.105 1.788 -13.859 1.00 81.19 92 GLU A CA 1
ATOM 766 C C . GLU A 1 92 ? 18.581 1.791 -13.661 1.00 81.19 92 GLU A C 1
ATOM 768 O O . GLU A 1 92 ? 18.107 1.501 -12.554 1.00 81.19 92 GLU A O 1
ATOM 773 N N . PRO A 1 93 ? 17.786 2.111 -14.699 1.00 89.00 93 PRO A N 1
ATOM 774 C CA . PRO A 1 93 ? 16.336 2.009 -14.602 1.00 89.00 93 PRO A CA 1
ATOM 775 C C . PRO A 1 93 ? 15.893 0.585 -14.268 1.00 89.00 93 PRO A C 1
ATOM 777 O O . PRO A 1 93 ? 16.435 -0.404 -14.765 1.00 89.00 93 PRO A O 1
ATOM 780 N N . LEU A 1 94 ? 14.845 0.492 -13.457 1.00 92.38 94 LEU A N 1
ATOM 781 C CA . LEU A 1 94 ? 14.070 -0.735 -13.325 1.00 92.38 94 LEU A CA 1
ATOM 782 C C . LEU A 1 94 ? 13.045 -0.792 -14.455 1.00 92.38 94 LEU A C 1
ATOM 784 O O . LEU A 1 94 ? 12.684 0.239 -15.006 1.00 92.38 94 LEU A O 1
ATOM 788 N N . TYR A 1 95 ? 12.566 -1.981 -14.803 1.00 93.88 95 TYR A N 1
ATOM 789 C CA . TYR A 1 95 ? 11.644 -2.142 -15.924 1.00 93.88 95 TYR A CA 1
ATOM 790 C C . TYR A 1 95 ? 10.379 -2.862 -15.491 1.00 93.88 95 TYR A C 1
ATOM 792 O O . TYR A 1 95 ? 10.436 -3.847 -14.747 1.00 93.88 95 TYR A O 1
ATOM 800 N N . TYR A 1 96 ? 9.243 -2.379 -15.987 1.00 94.75 96 TYR A N 1
ATOM 801 C CA . TYR A 1 96 ? 7.983 -3.094 -15.855 1.00 94.75 96 TYR A CA 1
ATOM 802 C C . TYR A 1 96 ? 8.007 -4.368 -16.698 1.00 94.75 96 TYR A C 1
ATOM 804 O O . TYR A 1 96 ? 8.544 -4.411 -17.810 1.00 94.75 96 TYR A O 1
ATOM 812 N N . THR A 1 97 ? 7.392 -5.412 -16.157 1.00 95.50 97 THR A N 1
ATOM 813 C CA . THR A 1 97 ? 7.304 -6.741 -16.777 1.00 95.50 97 THR A CA 1
ATOM 814 C C . THR A 1 97 ? 5.886 -7.091 -17.216 1.00 95.50 97 THR A C 1
ATOM 816 O O . THR A 1 97 ? 5.711 -8.017 -18.006 1.00 95.50 97 THR A O 1
ATOM 819 N N . SER A 1 98 ? 4.889 -6.315 -16.780 1.00 93.56 98 SER A N 1
ATOM 820 C CA . SER A 1 98 ? 3.497 -6.533 -17.155 1.00 93.56 98 SER A CA 1
ATOM 821 C C . SER A 1 98 ? 3.291 -6.287 -18.654 1.00 93.56 98 SER A C 1
ATOM 823 O O . SER A 1 98 ? 3.849 -5.319 -19.174 1.00 93.56 98 SER A O 1
ATOM 825 N N . PRO A 1 99 ? 2.463 -7.086 -19.358 1.00 91.50 99 PRO A N 1
ATOM 826 C CA . PRO A 1 99 ? 2.296 -6.983 -20.809 1.00 91.50 99 PRO A CA 1
ATOM 827 C C . PRO A 1 99 ? 1.971 -5.578 -21.335 1.00 91.50 99 PRO A C 1
ATOM 829 O O . PRO A 1 99 ? 2.431 -5.208 -22.411 1.00 91.50 99 PRO A O 1
ATOM 832 N N . ILE A 1 100 ? 1.199 -4.778 -20.590 1.00 90.81 100 ILE A N 1
ATOM 833 C CA . ILE A 1 100 ? 0.764 -3.444 -21.040 1.00 90.81 100 ILE A CA 1
ATOM 834 C C . ILE A 1 100 ? 1.896 -2.410 -20.956 1.00 90.81 100 ILE A C 1
ATOM 836 O O . ILE A 1 100 ? 1.964 -1.499 -21.782 1.00 90.81 100 ILE A O 1
ATOM 840 N N . LEU A 1 101 ? 2.794 -2.555 -19.980 1.00 90.69 101 LEU A N 1
ATOM 841 C CA . LEU A 1 101 ? 3.914 -1.642 -19.733 1.00 90.69 101 LEU A CA 1
ATOM 842 C C . LEU A 1 101 ? 5.273 -2.304 -19.997 1.00 90.69 101 LEU A C 1
ATOM 844 O O . LEU A 1 101 ? 6.297 -1.801 -19.547 1.00 90.69 101 LEU A O 1
ATOM 848 N N . GLN A 1 102 ? 5.307 -3.435 -20.702 1.00 93.00 102 GLN A N 1
ATOM 849 C CA . GLN A 1 102 ? 6.498 -4.273 -20.794 1.00 93.00 102 GLN A CA 1
ATOM 850 C C . GLN A 1 102 ? 7.711 -3.489 -21.311 1.00 93.00 102 GLN A C 1
ATOM 852 O O . GLN A 1 102 ? 7.667 -2.864 -22.371 1.00 93.00 102 GLN A O 1
ATOM 857 N N . GLY A 1 103 ? 8.813 -3.545 -20.560 1.00 90.31 103 GLY A N 1
ATOM 858 C CA . GLY A 1 103 ? 10.056 -2.856 -20.906 1.00 90.31 103 GLY A CA 1
ATOM 859 C C . GLY A 1 103 ? 10.001 -1.339 -20.721 1.00 90.31 103 GLY A C 1
ATOM 860 O O . GLY A 1 103 ? 10.951 -0.652 -21.092 1.00 90.31 103 GLY A O 1
ATOM 861 N N . HIS A 1 104 ? 8.926 -0.796 -20.144 1.00 90.69 104 HIS A N 1
ATOM 862 C CA . HIS A 1 104 ? 8.876 0.614 -19.792 1.00 90.69 104 HIS A CA 1
ATOM 863 C C . HIS A 1 104 ? 9.814 0.892 -18.601 1.00 90.69 104 HIS A C 1
ATOM 865 O O . HIS A 1 104 ? 9.756 0.152 -17.613 1.00 90.69 104 HIS A O 1
ATOM 871 N N . PRO A 1 105 ? 10.710 1.892 -18.693 1.00 91.31 105 PRO A N 1
ATOM 872 C CA . PRO A 1 105 ? 11.698 2.154 -17.655 1.00 91.31 105 PRO A CA 1
ATOM 873 C C . PRO A 1 105 ? 11.137 3.032 -16.532 1.00 91.31 105 PRO A C 1
ATOM 875 O O . PRO A 1 105 ? 10.516 4.061 -16.779 1.00 91.31 105 PRO A O 1
ATOM 878 N N . PHE A 1 106 ? 11.467 2.676 -15.298 1.00 89.31 106 PHE A N 1
ATOM 879 C CA . PHE A 1 1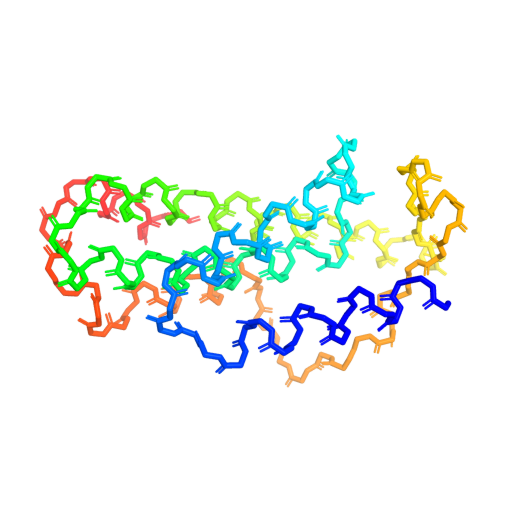06 ? 11.277 3.471 -14.096 1.00 89.31 106 PHE A CA 1
ATOM 880 C C . PHE A 1 106 ? 12.635 3.959 -13.575 1.00 89.31 106 PHE A C 1
ATOM 882 O O . PHE A 1 106 ? 13.535 3.162 -13.292 1.00 89.31 106 PHE A O 1
ATOM 889 N N . TYR A 1 107 ? 12.768 5.275 -13.408 1.00 87.38 107 TYR A N 1
ATOM 890 C CA . TYR A 1 107 ? 13.981 5.919 -12.906 1.00 87.38 107 TYR A CA 1
ATOM 891 C C . TYR A 1 107 ? 13.743 6.473 -11.503 1.00 87.38 107 TYR A C 1
ATOM 893 O O . TYR A 1 107 ? 13.045 7.470 -11.341 1.00 87.38 107 TYR A O 1
ATOM 901 N N . ILE A 1 108 ? 14.391 5.890 -10.491 1.00 82.75 108 ILE A N 1
ATOM 902 C CA . ILE A 1 108 ? 14.249 6.355 -9.101 1.00 82.75 108 ILE A CA 1
ATOM 903 C C . ILE A 1 108 ? 14.678 7.817 -8.921 1.00 82.75 108 ILE A C 1
ATOM 905 O O . ILE A 1 108 ? 14.054 8.558 -8.171 1.00 82.75 108 ILE A O 1
ATOM 909 N N . ASN A 1 109 ? 15.688 8.259 -9.676 1.00 77.75 109 ASN A N 1
ATOM 910 C CA . ASN A 1 109 ? 16.202 9.630 -9.632 1.00 77.75 109 ASN A CA 1
ATOM 911 C C . ASN A 1 109 ? 15.223 10.668 -10.209 1.00 77.75 109 ASN A C 1
ATOM 913 O O . ASN A 1 109 ? 15.445 11.863 -10.043 1.00 77.75 109 ASN A O 1
ATOM 917 N N . ALA A 1 110 ? 14.167 10.235 -10.908 1.00 70.56 110 ALA A N 1
ATOM 918 C CA . ALA A 1 110 ? 13.110 11.133 -11.367 1.00 70.56 110 ALA A CA 1
ATOM 919 C C . ALA A 1 110 ? 12.155 11.535 -10.230 1.00 70.56 110 ALA A C 1
ATOM 921 O O . ALA A 1 110 ? 11.429 12.520 -10.366 1.00 70.56 110 ALA A O 1
ATOM 922 N N . LEU A 1 111 ? 12.161 10.806 -9.108 1.00 71.25 111 LEU A N 1
ATOM 923 C CA . LEU A 1 111 ? 11.377 11.166 -7.937 1.00 71.25 111 LEU A CA 1
ATOM 924 C C . LEU A 1 111 ? 12.070 12.295 -7.176 1.00 71.25 111 LEU A C 1
ATOM 926 O O . LEU A 1 111 ? 13.211 12.164 -6.732 1.00 71.25 111 LEU A O 1
ATOM 930 N N . HIS A 1 112 ? 11.361 13.407 -6.996 1.00 62.62 112 HIS A N 1
ATOM 931 C CA . HIS A 1 112 ? 11.773 14.442 -6.055 1.00 62.62 112 HIS A CA 1
ATOM 932 C C . HIS A 1 112 ? 11.558 13.921 -4.633 1.00 62.62 112 HIS A C 1
ATOM 934 O O . HIS A 1 112 ? 10.449 13.956 -4.110 1.00 62.62 112 HIS A O 1
ATOM 940 N N . VAL A 1 113 ? 12.624 13.426 -4.007 1.00 61.34 113 VAL A N 1
ATOM 941 C CA . VAL A 1 113 ? 12.605 13.038 -2.595 1.00 61.34 113 VAL A CA 1
ATOM 942 C C . VAL A 1 113 ? 13.027 14.254 -1.772 1.00 61.34 113 VAL A C 1
ATOM 944 O O . VAL A 1 113 ? 14.195 14.631 -1.768 1.00 61.34 113 VAL A O 1
ATOM 947 N N . THR A 1 114 ? 12.069 14.906 -1.113 1.00 57.25 114 THR A N 1
ATOM 948 C CA . THR A 1 114 ? 12.319 16.101 -0.282 1.00 57.25 114 THR A CA 1
ATOM 949 C C . THR A 1 114 ? 12.501 15.784 1.206 1.00 57.25 114 THR A C 1
ATOM 951 O O . THR A 1 114 ? 12.727 16.701 1.991 1.00 57.25 114 THR A O 1
ATOM 954 N N . GLY A 1 115 ? 12.408 14.510 1.601 1.00 62.22 115 GLY A N 1
ATOM 955 C CA . GLY A 1 115 ? 12.531 14.039 2.984 1.00 62.22 115 GLY A CA 1
ATOM 956 C C . GLY A 1 115 ? 13.532 12.892 3.138 1.00 62.22 115 GLY A C 1
ATOM 957 O O . GLY A 1 115 ? 14.027 12.343 2.157 1.00 62.22 115 GLY A O 1
ATOM 958 N N . THR A 1 116 ? 13.849 12.539 4.382 1.00 73.62 116 THR A N 1
ATOM 959 C CA . THR A 1 116 ? 14.715 11.392 4.712 1.00 73.62 116 THR A CA 1
ATOM 960 C C . THR A 1 116 ? 13.936 10.186 5.227 1.00 73.62 116 THR A C 1
ATOM 962 O O . THR A 1 116 ? 14.566 9.185 5.560 1.00 73.62 116 THR A O 1
ATOM 965 N N . SER A 1 117 ? 12.607 10.286 5.327 1.00 82.69 117 SER A N 1
ATOM 966 C CA . SER A 1 117 ? 11.763 9.220 5.852 1.00 82.69 117 SER A CA 1
ATOM 967 C C . SER A 1 117 ? 11.637 8.054 4.873 1.00 82.69 117 SER A C 1
ATOM 969 O O . SER A 1 117 ? 11.714 8.186 3.646 1.00 82.69 117 SER A O 1
ATOM 971 N N . THR A 1 118 ? 11.480 6.879 5.461 1.00 89.25 118 THR A N 1
ATOM 972 C CA . THR A 1 118 ? 11.108 5.628 4.810 1.00 89.25 118 THR A CA 1
ATOM 973 C C . THR A 1 118 ? 9.588 5.582 4.622 1.00 89.25 118 THR A C 1
ATOM 975 O O . THR A 1 118 ? 8.835 6.178 5.384 1.00 89.25 118 THR A O 1
ATOM 978 N N . ALA A 1 119 ? 9.105 4.847 3.624 1.00 91.38 119 ALA A N 1
ATOM 979 C CA . ALA A 1 119 ? 7.682 4.612 3.404 1.00 91.38 119 ALA A CA 1
ATOM 980 C C . ALA A 1 119 ? 7.039 3.899 4.605 1.00 91.38 119 ALA A C 1
ATOM 982 O O . ALA A 1 119 ? 5.871 4.117 4.912 1.00 91.38 119 ALA A O 1
ATOM 983 N N . THR A 1 120 ? 7.799 3.060 5.313 1.00 93.81 120 THR A N 1
ATOM 984 C CA . THR A 1 120 ? 7.348 2.432 6.560 1.00 93.81 120 THR A CA 1
ATOM 985 C C . THR A 1 120 ? 7.241 3.433 7.710 1.00 93.81 120 THR A C 1
ATOM 987 O O . THR A 1 120 ? 6.286 3.358 8.476 1.00 93.81 120 THR A O 1
ATOM 990 N N . GLU A 1 121 ? 8.150 4.405 7.817 1.00 94.00 121 GLU A N 1
ATOM 991 C CA . GLU A 1 121 ? 8.016 5.507 8.784 1.00 94.00 121 GLU A CA 1
ATOM 992 C C . GLU A 1 121 ? 6.821 6.402 8.443 1.00 94.00 121 GLU A C 1
ATOM 994 O O . GLU A 1 121 ? 6.025 6.707 9.329 1.00 94.00 121 GLU A O 1
ATOM 999 N N . ASP A 1 122 ? 6.638 6.744 7.164 1.00 92.81 122 ASP A N 1
ATOM 1000 C CA . ASP A 1 122 ? 5.472 7.503 6.707 1.00 92.81 122 ASP A CA 1
ATOM 1001 C C . ASP A 1 122 ? 4.175 6.743 7.042 1.00 92.81 122 ASP A C 1
ATOM 1003 O O . ASP A 1 122 ? 3.225 7.326 7.561 1.00 92.81 122 ASP A O 1
ATOM 1007 N N . PHE A 1 123 ? 4.130 5.421 6.808 1.00 95.81 123 PHE A N 1
ATOM 1008 C CA . PHE A 1 123 ? 3.007 4.565 7.209 1.00 95.81 123 PHE A CA 1
ATOM 1009 C C . PHE A 1 123 ? 2.709 4.680 8.709 1.00 95.81 123 PHE A C 1
ATOM 1011 O O . PHE A 1 123 ? 1.551 4.887 9.081 1.00 95.81 123 PHE A O 1
ATOM 1018 N N . GLN A 1 124 ? 3.734 4.586 9.562 1.00 95.31 124 GLN A N 1
ATOM 1019 C CA . GLN A 1 124 ? 3.564 4.728 11.008 1.00 95.31 124 GLN A CA 1
ATOM 1020 C C . GLN A 1 124 ? 3.045 6.118 11.389 1.00 95.31 124 GLN A C 1
ATOM 1022 O O . GLN A 1 124 ? 2.156 6.230 12.234 1.00 95.31 124 GLN A O 1
ATOM 1027 N N . GLU A 1 125 ? 3.513 7.174 10.721 1.00 94.56 125 GLU A N 1
ATOM 1028 C CA . GLU A 1 125 ? 2.983 8.525 10.910 1.00 94.56 125 GLU A CA 1
ATOM 1029 C C . GLU A 1 125 ? 1.486 8.593 10.571 1.00 94.56 125 GLU A C 1
ATOM 1031 O O . GLU A 1 125 ? 0.708 9.148 11.352 1.00 94.56 125 GLU A O 1
ATOM 1036 N N . TYR A 1 126 ? 1.031 7.965 9.479 1.00 95.38 126 TYR A N 1
ATOM 1037 C CA . TYR A 1 126 ? -0.402 7.910 9.155 1.00 95.38 126 TYR A CA 1
ATOM 1038 C C . TYR A 1 126 ? -1.232 7.242 10.246 1.00 95.38 126 TYR A C 1
ATOM 1040 O O . TYR A 1 126 ? -2.331 7.719 10.536 1.00 95.38 126 TYR A O 1
ATOM 1048 N N . LEU A 1 127 ? -0.724 6.185 10.884 1.00 96.31 127 LEU A N 1
ATOM 1049 C CA . LEU A 1 127 ? -1.435 5.525 11.980 1.00 96.31 127 LEU A CA 1
ATOM 1050 C C . LEU A 1 127 ? -1.621 6.441 13.196 1.00 96.31 127 LEU A C 1
ATOM 1052 O O . LEU A 1 127 ? -2.499 6.186 14.019 1.00 96.31 127 LEU A O 1
ATOM 1056 N N . THR A 1 128 ? -0.853 7.527 13.329 1.00 95.81 128 THR A N 1
ATOM 1057 C CA . THR A 1 128 ? -1.038 8.515 14.406 1.00 95.81 128 THR A CA 1
ATOM 1058 C C . THR A 1 128 ? -2.220 9.455 14.179 1.00 95.81 128 THR A C 1
ATOM 1060 O O . THR A 1 128 ? -2.632 10.138 15.113 1.00 95.81 128 THR A O 1
ATOM 1063 N N . GLN A 1 129 ? -2.833 9.453 12.996 1.00 96.12 129 GLN A N 1
ATOM 1064 C CA . GLN A 1 129 ? -3.867 10.426 12.655 1.00 96.12 129 GLN A CA 1
ATOM 1065 C C . GLN A 1 129 ? -5.208 10.163 13.372 1.00 96.12 129 GLN A C 1
ATOM 1067 O O . GLN A 1 129 ? -5.561 9.000 13.596 1.00 96.12 129 GLN A O 1
ATOM 1072 N N . PRO A 1 130 ? -5.982 11.219 13.706 1.00 96.94 130 PRO A N 1
ATOM 1073 C CA . PRO A 1 130 ? -7.223 11.090 14.478 1.00 96.94 130 PRO A CA 1
ATOM 1074 C C . PRO A 1 130 ? -8.300 10.230 13.811 1.00 96.94 130 PRO A C 1
ATOM 1076 O O . PRO A 1 130 ? -9.158 9.662 14.480 1.00 96.94 130 PRO A O 1
ATOM 1079 N N . GLU A 1 131 ? -8.279 10.095 12.482 1.00 96.00 131 GLU A N 1
ATOM 1080 C CA . GLU A 1 131 ? -9.238 9.247 11.770 1.00 96.00 131 GLU A CA 1
ATOM 1081 C C . GLU A 1 131 ? -9.191 7.775 12.191 1.00 96.00 131 GLU A C 1
ATOM 1083 O O . GLU A 1 131 ? -10.173 7.067 11.973 1.00 96.00 131 GLU A O 1
ATOM 1088 N N . PHE A 1 132 ? -8.089 7.322 12.793 1.00 97.56 132 PHE A N 1
ATOM 1089 C CA . PHE A 1 132 ? -7.928 5.958 13.291 1.00 97.56 132 PHE A CA 1
ATOM 1090 C C . PHE A 1 132 ? -8.162 5.823 14.797 1.00 97.56 132 PHE A C 1
ATOM 1092 O O . PHE A 1 132 ? -8.003 4.730 15.337 1.00 97.56 132 PHE A O 1
ATOM 1099 N N . ASP A 1 133 ? -8.591 6.887 15.482 1.00 97.50 133 ASP A N 1
ATOM 1100 C CA . ASP A 1 133 ? -8.906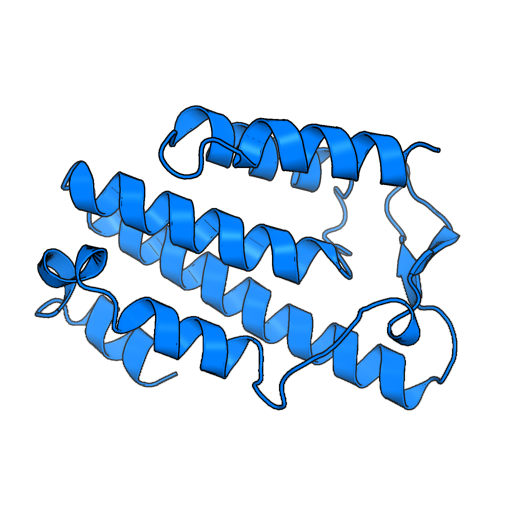 6.838 16.912 1.00 97.50 133 ASP A CA 1
ATOM 1101 C C . ASP A 1 133 ? -9.897 5.721 17.293 1.00 97.50 133 ASP A C 1
ATOM 1103 O O . ASP A 1 133 ? -9.645 5.033 18.285 1.00 97.50 133 ASP A O 1
ATOM 1107 N N . PRO A 1 134 ? -10.943 5.419 16.490 1.00 98.12 134 PRO A N 1
ATOM 1108 C CA . PRO A 1 134 ? -11.832 4.286 16.762 1.00 98.12 134 PRO A CA 1
ATOM 1109 C C . PRO A 1 134 ? -11.155 2.904 16.766 1.00 98.12 134 PRO A C 1
ATOM 1111 O O . PRO A 1 134 ? -11.743 1.944 17.257 1.00 98.12 134 PRO A O 1
ATOM 1114 N N . LEU A 1 135 ? -9.946 2.773 16.208 1.00 97.50 135 LEU A N 1
ATOM 1115 C CA . LEU A 1 135 ? -9.210 1.507 16.118 1.00 97.50 135 LEU A CA 1
ATOM 1116 C C . LEU A 1 135 ? -8.155 1.339 17.223 1.00 97.50 135 LEU A C 1
ATOM 1118 O O . LEU A 1 135 ? -7.628 0.242 17.378 1.00 97.50 135 LEU A O 1
ATOM 1122 N N . ARG A 1 136 ? -7.846 2.388 17.998 1.00 95.44 136 ARG A N 1
ATOM 1123 C CA . ARG A 1 136 ? -6.675 2.459 18.903 1.00 95.44 136 ARG A CA 1
ATOM 1124 C C . ARG A 1 136 ? -6.586 1.347 19.935 1.00 95.44 136 ARG A C 1
ATOM 1126 O O . ARG A 1 136 ? -5.488 0.963 20.321 1.00 95.44 136 ARG A O 1
ATOM 1133 N N . GLU A 1 137 ? -7.735 0.881 20.405 1.00 96.12 137 GLU A N 1
ATOM 1134 C CA . GLU A 1 137 ? -7.825 -0.139 21.449 1.00 96.12 137 GLU A CA 1
ATOM 1135 C C . GLU A 1 137 ? -7.862 -1.563 20.880 1.00 96.12 137 GLU A C 1
ATOM 1137 O O . GLU A 1 137 ? -7.790 -2.526 21.641 1.00 96.12 137 GLU A O 1
ATOM 1142 N N . ARG A 1 138 ? -7.968 -1.725 19.554 1.00 97.06 138 ARG A N 1
ATOM 1143 C CA . ARG A 1 138 ? -7.972 -3.051 18.937 1.00 97.06 138 ARG A CA 1
ATOM 1144 C C . ARG A 1 138 ? -6.564 -3.640 18.918 1.00 97.06 138 ARG A C 1
ATOM 1146 O O . ARG A 1 138 ? -5.607 -2.982 18.516 1.00 97.06 138 ARG A O 1
ATOM 1153 N N . GLU A 1 139 ? -6.456 -4.912 19.293 1.00 97.25 139 GLU A N 1
ATOM 1154 C CA . GLU A 1 139 ? -5.179 -5.635 19.341 1.00 97.25 139 GLU A CA 1
ATOM 1155 C C . GLU A 1 139 ? -4.473 -5.663 17.978 1.00 97.25 139 GLU A C 1
ATOM 1157 O O . GLU A 1 139 ? -3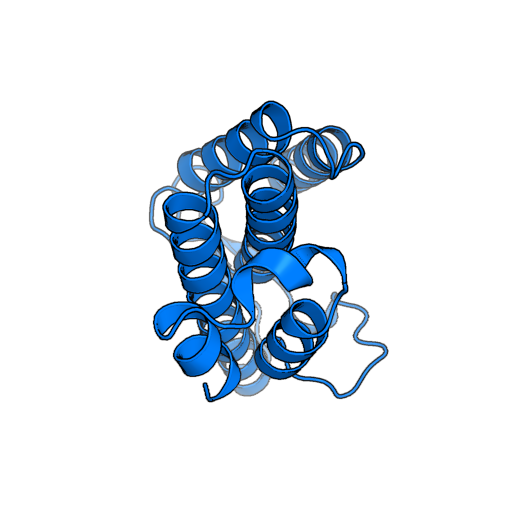.276 -5.395 17.901 1.00 97.25 139 GLU A O 1
ATOM 1162 N N . ASP A 1 140 ? -5.220 -5.893 16.897 1.00 96.44 140 ASP A N 1
ATOM 1163 C CA . ASP A 1 140 ? -4.692 -5.939 15.529 1.00 96.44 140 ASP A CA 1
ATOM 1164 C C . ASP A 1 140 ? -4.166 -4.582 15.032 1.00 96.44 140 ASP A C 1
ATOM 1166 O O . ASP A 1 140 ? -3.165 -4.522 14.317 1.00 96.44 140 ASP A O 1
ATOM 1170 N N . PHE A 1 141 ? -4.789 -3.478 15.445 1.00 97.19 141 PHE A N 1
ATOM 1171 C CA . PHE A 1 141 ? -4.273 -2.135 15.190 1.00 97.19 141 PHE A CA 1
ATOM 1172 C C . PHE A 1 141 ? -2.997 -1.869 15.994 1.00 97.19 141 PHE A C 1
ATOM 1174 O O . PHE A 1 141 ? -2.017 -1.356 15.459 1.00 97.19 141 PHE A O 1
ATOM 1181 N N . ILE A 1 142 ? -2.978 -2.259 17.271 1.00 96.81 142 ILE A N 1
ATOM 1182 C CA . ILE A 1 142 ? -1.800 -2.117 18.134 1.00 96.81 142 ILE A CA 1
ATOM 1183 C C . ILE A 1 142 ? -0.610 -2.898 17.561 1.00 96.81 142 ILE A C 1
ATOM 1185 O O . ILE A 1 142 ? 0.516 -2.405 17.607 1.00 96.81 142 ILE A O 1
ATOM 1189 N N . GLU A 1 143 ? -0.826 -4.091 17.010 1.00 95.81 143 GLU A N 1
ATOM 1190 C CA . GLU A 1 143 ? 0.225 -4.853 16.327 1.00 95.81 143 GLU A CA 1
ATOM 1191 C C . GLU A 1 143 ? 0.812 -4.088 15.141 1.00 95.81 143 GLU A C 1
ATOM 1193 O O . GLU A 1 143 ? 2.033 -3.983 15.043 1.00 95.81 143 GLU A O 1
ATOM 1198 N N . LEU A 1 144 ? -0.031 -3.477 14.301 1.00 94.00 144 LEU A N 1
ATOM 1199 C CA . LEU A 1 144 ? 0.419 -2.672 13.161 1.00 94.00 144 LEU A CA 1
ATOM 1200 C C . LEU A 1 144 ? 1.298 -1.484 13.576 1.00 94.00 144 LEU A C 1
ATOM 1202 O O . LEU A 1 144 ? 2.237 -1.148 12.860 1.00 94.00 144 LEU A O 1
ATOM 1206 N N . THR A 1 145 ? 1.044 -0.878 14.740 1.00 90.31 145 THR A N 1
ATOM 1207 C CA . THR A 1 145 ? 1.851 0.253 15.248 1.00 90.31 145 THR A CA 1
ATOM 1208 C C . THR A 1 145 ? 3.249 -0.131 15.748 1.00 90.31 145 THR A C 1
ATOM 1210 O O . THR A 1 145 ? 4.037 0.738 16.113 1.00 90.31 145 THR A O 1
ATOM 1213 N N . LYS A 1 146 ? 3.559 -1.432 15.812 1.00 89.25 146 LYS A N 1
ATOM 1214 C CA . LYS A 1 146 ? 4.849 -1.964 16.287 1.00 89.25 146 LYS A CA 1
ATOM 1215 C C . LYS A 1 146 ? 5.751 -2.471 15.155 1.00 89.25 146 LYS A C 1
ATOM 1217 O O . LYS A 1 146 ? 6.868 -2.900 15.446 1.00 89.25 146 LYS A O 1
ATOM 1222 N N . LEU A 1 147 ? 5.239 -2.496 13.923 1.00 80.69 147 LEU A N 1
ATOM 1223 C CA . LEU A 1 147 ? 5.917 -2.973 12.711 1.00 80.69 147 LEU A CA 1
ATOM 1224 C C . LEU A 1 147 ? 6.816 -1.909 12.077 1.00 80.69 147 LEU A C 1
ATOM 1226 O O . LEU A 1 147 ? 7.760 -2.321 11.369 1.00 80.69 147 LEU A O 1
#

pLDDT: mean 91.14, std 8.56, range [57.25, 98.62]

Secondary structure (DSSP, 8-state):
-HHHHHHHHHHHHHHSTT-HHHHHHHHHHHHHHTTTS--TTHHHHHHHHHHHHHHHHHHTT-HHHHHHHHHHHHHHHHHHHHHHHHHHHH-S-EE--STTTTT-EE-GGGS-------HHHHHHHHHTSGGGGGGTT-HHHHHHTT-

Foldseek 3Di:
DVVVVLVVQLCVLCVPLQDLVSLVVNVVVQCVLQVVPPSQCCLLVLLSSLLSNLLNCLVVVVNVSSLVSLVSSLVSLVVNVVSLVVLVVVVAWDARCGPNRGRPTDHSVVDDDPDPDGSLVVSLVSLPDPSCVVVVPPPSSVVSNVD

Radius of gyration: 15.72 Å; chains: 1; bounding box: 40×26×45 Å